Protein AF-A0A2S7KRP3-F1 (afdb_monomer)

Nearest PDB structures (foldseek):
  4gb5-assembly1_A  TM=9.497E-01  e=1.635E-05  Kribbella flavida DSM 17836
  3ef8-assembly1_A  TM=7.891E-01  e=7.573E-03  Novosphingobium aromaticivorans DSM 12444
  5kvb-assembly1_A  TM=8.158E-01  e=3.570E-02  Novosphingobium barchaimii LL02
  3f9s-assembly1_B  TM=6.047E-01  e=2.043E-01  Acidithiobacillus ferrooxidans ATCC 23270
  8rm1-assembly1_D  TM=2.943E-01  e=1.331E+00  Simian foamy virus

Sequence (100 aa):
MEPFTVRERIIEAVNKLFVYTDNRDWDLLQTEVFSPEVHLDMSSMTGAEPEDLTSGEICERWAQGFTEVDEVNHLAGNYLITLLSLDNAAVHCYATATHF

Radius of gyration: 14.39 Å; Cα contacts (8 Å, |Δi|>4): 120; chains: 1; bounding box: 36×31×36 Å

Organism: NCBI:txid930804

Mean predicted aligned error: 3.05 Å

Structure (mmCIF, N/CA/C/O backbone):
data_AF-A0A2S7KRP3-F1
#
_entry.id   AF-A0A2S7KRP3-F1
#
loop_
_atom_site.group_PDB
_atom_site.id
_atom_site.type_symbol
_atom_site.label_atom_id
_atom_site.label_alt_id
_atom_site.label_comp_id
_atom_site.label_asym_id
_atom_site.label_entity_id
_atom_site.label_seq_id
_atom_site.pdbx_PDB_ins_code
_atom_site.Cartn_x
_atom_site.Cartn_y
_atom_site.Cartn_z
_atom_site.occupancy
_atom_site.B_iso_or_equiv
_atom_site.auth_seq_id
_atom_site.auth_comp_id
_atom_site.auth_asym_id
_atom_site.auth_atom_id
_atom_site.pdbx_PDB_model_num
ATOM 1 N N . MET A 1 1 ? 4.925 -17.940 -20.994 1.00 60.19 1 MET A N 1
ATOM 2 C CA . MET A 1 1 ? 4.973 -16.469 -20.901 1.00 60.19 1 MET A CA 1
ATOM 3 C C . MET A 1 1 ? 4.489 -16.147 -19.505 1.00 60.19 1 MET A C 1
ATOM 5 O O . MET A 1 1 ? 3.430 -16.650 -19.152 1.00 60.19 1 MET A O 1
ATOM 9 N N . GLU A 1 2 ? 5.286 -15.461 -18.688 1.00 72.50 2 GLU A N 1
ATOM 10 C CA . GLU A 1 2 ? 4.787 -14.945 -17.405 1.00 72.50 2 GLU A CA 1
ATOM 11 C C . GLU A 1 2 ? 3.604 -14.008 -17.712 1.00 72.50 2 GLU A C 1
ATOM 13 O O . GLU A 1 2 ? 3.729 -13.199 -18.635 1.00 72.50 2 GLU A O 1
ATOM 18 N N . PRO A 1 3 ? 2.454 -14.140 -17.030 1.00 86.88 3 PRO A N 1
ATOM 19 C CA . PRO A 1 3 ? 1.230 -13.425 -17.398 1.00 86.88 3 PRO A CA 1
ATOM 20 C C . PRO A 1 3 ? 1.322 -11.905 -17.202 1.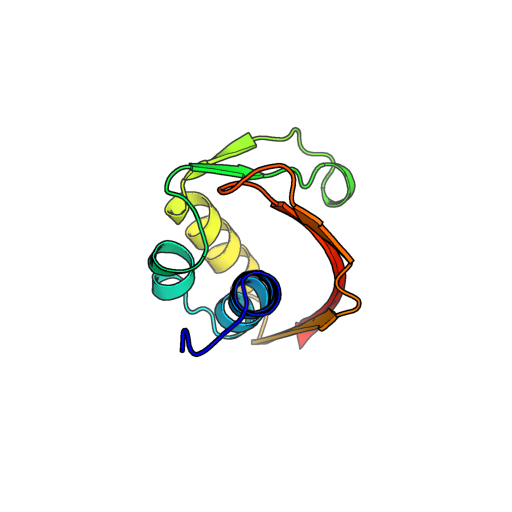00 86.88 3 PRO A C 1
ATOM 22 O O . PRO A 1 3 ? 0.525 -11.182 -17.789 1.00 86.88 3 PRO A O 1
ATOM 25 N N . PHE A 1 4 ? 2.302 -11.428 -16.427 1.00 93.69 4 PHE A N 1
ATOM 26 C CA . PHE A 1 4 ? 2.531 -10.014 -16.138 1.00 93.69 4 PHE A CA 1
ATOM 27 C C . PHE A 1 4 ? 4.025 -9.687 -16.133 1.00 93.69 4 PHE A C 1
ATOM 29 O O . PHE A 1 4 ? 4.863 -10.487 -15.712 1.00 93.69 4 PHE A O 1
ATOM 36 N N . THR A 1 5 ? 4.359 -8.475 -16.553 1.00 95.12 5 THR A N 1
ATOM 37 C CA . THR A 1 5 ? 5.686 -7.882 -16.392 1.00 95.12 5 THR A CA 1
ATOM 38 C C . THR A 1 5 ? 5.969 -7.547 -14.924 1.00 95.12 5 THR A C 1
ATOM 40 O O . THR A 1 5 ? 5.060 -7.369 -14.113 1.00 95.12 5 THR A O 1
ATOM 43 N N . VAL A 1 6 ? 7.249 -7.378 -14.574 1.00 94.62 6 VAL A N 1
ATOM 44 C CA . VAL A 1 6 ? 7.659 -6.908 -13.235 1.00 94.62 6 VAL A CA 1
ATOM 45 C C . VAL A 1 6 ? 6.984 -5.578 -12.883 1.00 94.62 6 VAL A C 1
ATOM 47 O O . VAL A 1 6 ? 6.506 -5.405 -11.766 1.00 94.62 6 VAL A O 1
ATOM 50 N N . ARG A 1 7 ? 6.882 -4.657 -13.850 1.00 95.50 7 ARG A N 1
ATOM 51 C CA . ARG A 1 7 ? 6.239 -3.354 -13.648 1.00 95.50 7 ARG A CA 1
ATOM 52 C C . ARG A 1 7 ? 4.758 -3.496 -13.296 1.00 95.50 7 ARG A C 1
ATOM 54 O O . ARG A 1 7 ? 4.299 -2.829 -12.379 1.00 95.50 7 ARG A O 1
ATOM 61 N N . GLU A 1 8 ? 4.024 -4.353 -14.003 1.00 96.75 8 GLU A N 1
ATOM 62 C CA . GLU A 1 8 ? 2.600 -4.600 -13.731 1.00 96.75 8 GLU A CA 1
ATOM 63 C C . GLU A 1 8 ? 2.392 -5.218 -12.350 1.00 96.75 8 GLU A C 1
ATOM 65 O O . GLU A 1 8 ? 1.513 -4.778 -11.620 1.00 96.75 8 GLU A O 1
ATOM 70 N N . ARG A 1 9 ? 3.253 -6.156 -11.942 1.00 96.44 9 ARG A N 1
ATOM 71 C CA . ARG A 1 9 ? 3.191 -6.764 -10.604 1.00 96.44 9 ARG A CA 1
ATOM 72 C C . ARG A 1 9 ? 3.454 -5.760 -9.477 1.00 96.44 9 ARG A C 1
ATOM 74 O O . ARG A 1 9 ? 2.818 -5.845 -8.435 1.00 96.44 9 ARG A O 1
ATOM 81 N N . ILE A 1 10 ? 4.368 -4.810 -9.683 1.00 97.44 10 ILE A N 1
ATOM 82 C CA . ILE A 1 10 ? 4.637 -3.733 -8.715 1.00 97.44 10 ILE A CA 1
ATOM 83 C C . ILE A 1 10 ? 3.433 -2.790 -8.609 1.00 97.44 10 ILE A C 1
ATOM 85 O O . ILE A 1 10 ? 3.025 -2.442 -7.505 1.00 97.44 10 ILE A O 1
ATOM 89 N N . ILE A 1 11 ? 2.844 -2.395 -9.744 1.00 97.94 11 ILE A N 1
ATOM 90 C CA . ILE A 1 11 ? 1.635 -1.554 -9.756 1.00 97.94 11 ILE A CA 1
ATOM 91 C C . ILE A 1 11 ? 0.481 -2.272 -9.058 1.00 97.94 11 ILE A C 1
ATOM 93 O O . ILE A 1 11 ? -0.221 -1.660 -8.261 1.00 97.94 11 ILE A O 1
ATOM 97 N N . GLU A 1 12 ? 0.317 -3.568 -9.316 1.00 97.81 12 GLU A N 1
ATOM 98 C CA . GLU A 1 12 ? -0.698 -4.393 -8.668 1.00 97.81 12 GLU A CA 1
ATOM 99 C C . GLU A 1 12 ? -0.528 -4.412 -7.145 1.00 97.81 12 GLU A C 1
ATOM 101 O O . GLU A 1 12 ? -1.507 -4.237 -6.430 1.00 97.81 12 GLU A O 1
ATOM 106 N N . ALA A 1 13 ? 0.700 -4.543 -6.631 1.00 97.81 13 ALA A N 1
ATOM 107 C CA . ALA A 1 13 ? 0.954 -4.505 -5.190 1.00 97.81 13 ALA A CA 1
ATOM 108 C C . ALA A 1 13 ? 0.535 -3.164 -4.554 1.00 97.81 13 ALA A C 1
ATOM 110 O O . ALA A 1 13 ? -0.094 -3.152 -3.498 1.00 97.81 13 ALA A O 1
ATOM 111 N N . VAL A 1 14 ? 0.818 -2.037 -5.219 1.00 98.38 14 VAL A N 1
ATOM 112 C CA . VAL A 1 14 ? 0.399 -0.708 -4.735 1.00 98.38 14 VAL A CA 1
ATOM 113 C C . VAL A 1 14 ? -1.114 -0.507 -4.865 1.00 98.38 14 VAL A C 1
ATOM 115 O O . VAL A 1 14 ? -1.731 0.054 -3.966 1.00 98.38 14 VAL A O 1
ATOM 118 N N . ASN A 1 15 ? -1.747 -1.001 -5.932 1.00 98.38 15 ASN A N 1
ATOM 119 C CA . ASN A 1 15 ? -3.207 -0.965 -6.054 1.00 98.38 15 ASN A CA 1
ATOM 120 C C . ASN A 1 15 ? -3.876 -1.787 -4.944 1.00 98.38 15 ASN A C 1
ATOM 122 O O . ASN A 1 15 ? -4.828 -1.315 -4.328 1.00 98.38 15 ASN A O 1
ATOM 126 N N . LYS A 1 16 ? -3.363 -2.991 -4.665 1.00 98.56 16 LYS A N 1
ATOM 127 C CA . LYS A 1 16 ? -3.852 -3.853 -3.584 1.00 98.56 16 LYS A CA 1
ATOM 128 C C . LYS A 1 16 ? -3.738 -3.182 -2.223 1.00 98.56 16 LYS A C 1
ATOM 130 O O . LYS A 1 16 ? -4.689 -3.268 -1.460 1.00 98.56 16 LYS A O 1
ATOM 135 N N . LEU A 1 17 ? -2.644 -2.464 -1.944 1.00 98.50 17 LEU A N 1
ATOM 136 C CA . LEU A 1 17 ? -2.510 -1.680 -0.711 1.00 98.50 17 LEU A CA 1
ATOM 137 C C . LEU A 1 17 ? -3.726 -0.767 -0.492 1.00 98.50 17 LEU A C 1
ATOM 139 O O . LEU A 1 17 ? -4.340 -0.802 0.570 1.00 98.50 17 LEU A O 1
ATOM 143 N N . PHE A 1 18 ? -4.098 0.016 -1.503 1.00 98.31 18 PHE A N 1
ATOM 144 C CA . PHE A 1 18 ? -5.216 0.951 -1.402 1.00 98.31 18 PHE A CA 1
ATOM 145 C C . PHE A 1 18 ? -6.576 0.244 -1.385 1.00 98.31 18 PHE A C 1
ATOM 147 O O . PHE A 1 18 ? -7.367 0.469 -0.474 1.00 98.31 18 PHE A O 1
ATOM 154 N N . VAL A 1 19 ? -6.825 -0.666 -2.331 1.00 98.31 19 VAL A N 1
ATOM 155 C CA . VAL A 1 19 ? -8.122 -1.353 -2.466 1.00 98.31 19 VAL A CA 1
ATOM 156 C C . VAL A 1 19 ? -8.427 -2.239 -1.259 1.00 98.31 19 VAL A C 1
ATOM 158 O O . VAL A 1 19 ? -9.551 -2.238 -0.765 1.00 98.31 19 VAL A O 1
ATOM 161 N N . TYR A 1 20 ? -7.443 -2.985 -0.752 1.00 98.62 20 TYR A N 1
ATOM 162 C CA . TYR A 1 20 ? -7.648 -3.819 0.431 1.00 98.62 20 TYR A CA 1
ATOM 163 C C . TYR A 1 20 ? -7.819 -2.968 1.696 1.00 98.62 20 TYR A C 1
ATOM 165 O O . TYR A 1 20 ? -8.569 -3.362 2.583 1.00 98.62 20 TYR A O 1
ATOM 173 N N . THR A 1 21 ? -7.195 -1.785 1.775 1.00 98.00 21 THR A N 1
ATOM 174 C CA . THR A 1 21 ? -7.454 -0.836 2.872 1.00 98.00 21 THR A CA 1
ATOM 175 C C . THR A 1 21 ? -8.890 -0.314 2.821 1.00 98.00 21 THR A C 1
ATOM 177 O O . THR A 1 21 ? -9.575 -0.343 3.842 1.00 98.00 21 THR A O 1
ATOM 180 N N . ASP A 1 22 ? -9.373 0.089 1.641 1.00 97.44 22 ASP A N 1
ATOM 181 C CA . ASP A 1 22 ? -10.749 0.570 1.434 1.00 97.44 22 ASP A CA 1
ATOM 182 C C . ASP A 1 22 ? -11.790 -0.481 1.842 1.00 97.44 22 ASP A C 1
ATOM 184 O O . ASP A 1 22 ? -12.749 -0.186 2.557 1.00 97.44 22 ASP A O 1
ATOM 188 N N . ASN A 1 23 ? -11.562 -1.734 1.440 1.00 97.31 23 ASN A N 1
ATOM 189 C CA . ASN A 1 23 ? -12.440 -2.861 1.749 1.00 97.31 23 ASN A CA 1
ATOM 190 C C . ASN A 1 23 ? -12.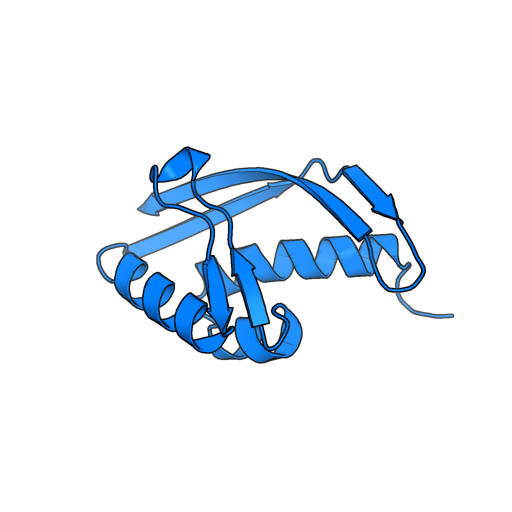262 -3.419 3.168 1.00 97.31 23 ASN A C 1
ATOM 192 O O . ASN A 1 23 ? -13.039 -4.280 3.581 1.00 97.31 23 ASN A O 1
ATOM 196 N N . ARG A 1 24 ? -11.259 -2.946 3.920 1.00 97.19 24 ARG A N 1
ATOM 197 C CA . ARG A 1 24 ? -10.880 -3.474 5.243 1.00 97.19 24 ARG A CA 1
ATOM 198 C C . ARG A 1 24 ? -10.464 -4.952 5.204 1.00 97.19 24 ARG A C 1
ATOM 200 O O . ARG A 1 24 ? -10.660 -5.691 6.170 1.00 97.19 24 ARG A O 1
ATOM 207 N N . ASP A 1 25 ? -9.851 -5.376 4.102 1.00 98.38 25 ASP A N 1
ATOM 208 C CA . ASP A 1 25 ? -9.326 -6.726 3.881 1.00 98.38 25 ASP A CA 1
ATOM 209 C C . ASP A 1 25 ? -7.957 -6.905 4.574 1.00 98.38 25 ASP A C 1
ATOM 211 O O . ASP A 1 25 ? -6.927 -7.164 3.943 1.00 98.38 25 ASP A O 1
ATOM 215 N N . TRP A 1 26 ? -7.927 -6.753 5.902 1.00 98.12 26 TRP A N 1
ATOM 216 C CA . TRP A 1 26 ? -6.698 -6.747 6.714 1.00 98.12 26 TRP A CA 1
ATOM 217 C C . TRP A 1 26 ? -5.859 -8.021 6.571 1.00 98.12 26 TRP A C 1
ATOM 219 O O . TRP A 1 26 ? -4.628 -7.966 6.585 1.00 98.12 26 TRP A O 1
ATOM 229 N N . ASP A 1 27 ? -6.510 -9.172 6.404 1.00 98.25 27 ASP A N 1
ATOM 230 C CA . ASP A 1 27 ? -5.824 -10.450 6.205 1.00 98.25 27 ASP A CA 1
ATOM 231 C C . ASP A 1 27 ? -5.106 -10.498 4.847 1.00 98.25 27 ASP A C 1
ATOM 233 O O . ASP A 1 27 ? -3.990 -11.016 4.743 1.00 98.25 27 ASP A O 1
ATOM 237 N N . LEU A 1 28 ? -5.701 -9.916 3.798 1.00 98.56 28 LEU A N 1
ATOM 238 C CA . LEU A 1 28 ? -5.086 -9.852 2.469 1.00 98.56 28 LEU A CA 1
ATOM 239 C C . LEU A 1 28 ? -3.937 -8.841 2.429 1.00 98.56 28 LEU A C 1
ATOM 241 O O . LEU A 1 28 ? -2.914 -9.108 1.800 1.00 98.56 28 LEU A O 1
ATOM 245 N N . LEU A 1 29 ? -4.045 -7.720 3.150 1.00 98.44 29 LEU A N 1
ATOM 246 C CA . LEU A 1 29 ? -2.928 -6.781 3.315 1.00 98.44 29 LEU A CA 1
ATOM 247 C C . LEU A 1 29 ? -1.703 -7.460 3.934 1.00 98.44 29 LEU A C 1
ATOM 249 O O . LEU A 1 29 ? -0.592 -7.316 3.425 1.00 98.44 29 LEU A O 1
ATOM 253 N N . GLN A 1 30 ? -1.903 -8.238 4.997 1.00 98.31 30 GLN A N 1
ATOM 254 C CA . GLN A 1 30 ? -0.809 -8.928 5.682 1.00 98.31 30 GLN A CA 1
ATOM 255 C C . GLN A 1 30 ? -0.187 -10.053 4.850 1.00 98.31 30 GLN A C 1
ATOM 257 O O . GLN A 1 30 ? 1.010 -10.300 4.964 1.00 98.31 30 GLN A O 1
ATOM 262 N N . THR A 1 31 ? -0.988 -10.759 4.049 1.00 98.00 31 THR A N 1
ATOM 263 C CA . THR A 1 31 ? -0.531 -11.958 3.326 1.00 98.00 31 THR A CA 1
ATOM 264 C C . THR A 1 31 ? -0.039 -11.678 1.909 1.00 98.00 31 THR A C 1
ATOM 266 O O . THR A 1 31 ? 0.799 -12.430 1.409 1.00 98.00 31 THR A O 1
ATOM 269 N N . GLU A 1 32 ? -0.522 -10.616 1.257 1.00 98.00 32 GLU A N 1
ATOM 270 C CA . GLU A 1 32 ? -0.208 -10.324 -0.147 1.00 98.00 32 GLU A CA 1
ATOM 271 C C . GLU A 1 32 ? 0.554 -9.015 -0.380 1.00 98.00 32 GLU A C 1
ATOM 273 O O . GLU A 1 32 ? 1.153 -8.865 -1.448 1.00 98.00 32 GLU A O 1
ATOM 278 N N . VAL A 1 33 ? 0.514 -8.064 0.560 1.00 98.31 33 VAL A N 1
ATOM 279 C CA . VAL A 1 33 ? 1.038 -6.704 0.342 1.00 98.31 33 VAL A CA 1
ATOM 280 C C . VAL A 1 33 ? 2.238 -6.412 1.232 1.00 98.31 33 VAL A C 1
ATOM 282 O O . VAL A 1 33 ? 3.308 -6.074 0.725 1.00 98.31 33 VAL A O 1
ATOM 285 N N . PHE A 1 34 ? 2.079 -6.534 2.547 1.00 98.25 34 PHE A N 1
ATOM 286 C CA . PHE A 1 34 ? 3.141 -6.198 3.486 1.00 98.25 34 PHE A CA 1
ATOM 287 C C . PHE A 1 34 ? 4.165 -7.321 3.643 1.00 98.25 34 PHE A C 1
ATOM 289 O O . PHE A 1 34 ? 3.842 -8.508 3.655 1.00 98.25 34 PHE A O 1
ATOM 296 N N . SER A 1 35 ? 5.421 -6.928 3.836 1.00 97.06 35 SER A N 1
ATOM 297 C CA . SER A 1 35 ? 6.416 -7.785 4.473 1.00 97.06 35 SER A CA 1
ATOM 298 C C . SER A 1 35 ? 6.072 -7.998 5.957 1.00 97.06 35 SER A C 1
ATOM 300 O O . SER A 1 35 ? 5.296 -7.228 6.525 1.00 97.06 35 SER A O 1
ATOM 302 N N . PRO A 1 36 ? 6.656 -9.014 6.625 1.00 96.50 36 PRO A N 1
ATOM 303 C CA . PRO A 1 36 ? 6.436 -9.234 8.058 1.00 96.50 36 PRO A CA 1
ATOM 304 C C . PRO A 1 36 ? 6.776 -8.021 8.935 1.00 96.50 36 PRO A C 1
ATOM 306 O O . PRO A 1 36 ? 6.143 -7.828 9.967 1.00 96.50 36 PRO A O 1
ATOM 309 N N . GLU A 1 37 ? 7.751 -7.218 8.506 1.00 97.94 37 GLU A N 1
ATOM 310 C CA . GLU A 1 37 ? 8.181 -5.964 9.126 1.00 97.94 37 GLU A CA 1
ATOM 311 C C . GLU A 1 37 ? 8.221 -4.868 8.054 1.00 97.94 37 GLU A C 1
ATOM 313 O O . GLU A 1 37 ? 8.661 -5.113 6.925 1.00 97.94 37 GLU A O 1
ATOM 318 N N . VAL A 1 38 ? 7.724 -3.681 8.390 1.00 98.12 38 VAL A N 1
ATOM 319 C CA . VAL A 1 38 ? 7.558 -2.538 7.493 1.00 98.12 38 VAL A CA 1
ATOM 320 C C . VAL A 1 38 ? 8.077 -1.288 8.189 1.00 98.12 38 VAL A C 1
ATOM 322 O O . VAL A 1 38 ? 7.606 -0.932 9.266 1.00 98.12 38 VAL A O 1
ATOM 325 N N . HIS A 1 39 ? 8.994 -0.592 7.523 1.00 98.19 39 HIS A N 1
ATOM 326 C CA . HIS A 1 39 ? 9.394 0.753 7.912 1.00 98.19 39 HIS A CA 1
ATOM 327 C C . HIS A 1 39 ? 8.333 1.756 7.447 1.00 98.19 39 HIS A C 1
ATOM 329 O O . HIS A 1 39 ? 8.201 2.008 6.244 1.00 98.19 39 HIS A O 1
ATOM 335 N N . LEU A 1 40 ? 7.558 2.302 8.382 1.00 97.44 40 LEU A N 1
ATOM 336 C CA . LEU A 1 40 ? 6.458 3.216 8.101 1.00 97.44 40 LEU A CA 1
ATOM 337 C C . LEU A 1 40 ? 6.833 4.647 8.505 1.00 97.44 40 LEU A C 1
ATOM 339 O O . LEU A 1 40 ? 6.918 4.980 9.685 1.00 97.44 40 LEU A O 1
ATOM 343 N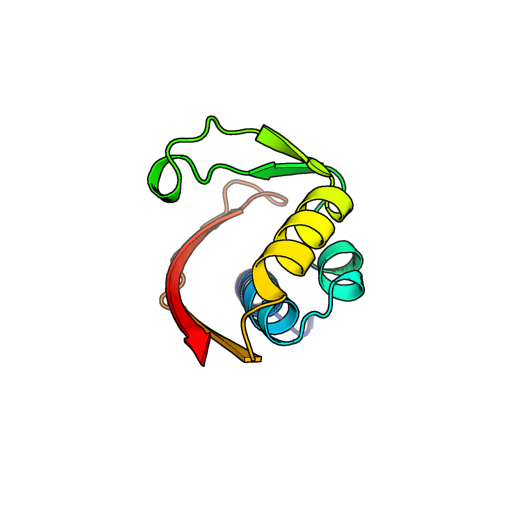 N . ASP A 1 41 ? 7.007 5.514 7.505 1.00 97.69 41 ASP A N 1
ATOM 344 C CA . ASP A 1 41 ? 7.248 6.946 7.696 1.00 97.69 41 ASP A CA 1
ATOM 345 C C . ASP A 1 41 ? 6.014 7.758 7.285 1.00 97.69 41 ASP A C 1
ATOM 347 O O . ASP A 1 41 ? 5.749 7.985 6.102 1.00 97.69 41 ASP A O 1
ATOM 351 N N . MET A 1 42 ? 5.264 8.218 8.288 1.00 94.75 42 MET A N 1
ATOM 352 C CA . MET A 1 42 ? 4.133 9.139 8.123 1.00 94.75 42 MET A CA 1
ATOM 353 C C . MET A 1 42 ? 4.435 10.523 8.720 1.00 94.75 42 MET A C 1
ATOM 355 O O . MET A 1 42 ? 3.514 11.310 8.956 1.00 94.75 42 MET A O 1
ATOM 359 N N . SER A 1 43 ? 5.713 10.845 8.958 1.00 96.69 43 SER A N 1
ATOM 360 C CA . SER A 1 43 ? 6.156 12.050 9.677 1.00 96.69 43 SER A CA 1
ATOM 361 C C . SER A 1 43 ? 5.656 13.346 9.043 1.00 96.69 43 SER A C 1
ATOM 363 O O . SER A 1 43 ? 5.217 14.259 9.739 1.00 96.69 43 SER A O 1
ATOM 365 N N . SER A 1 44 ? 5.624 13.411 7.710 1.00 94.12 44 SER A N 1
ATOM 366 C CA . SER A 1 44 ? 5.100 14.572 6.980 1.00 94.12 44 SER A CA 1
ATOM 367 C C . SER A 1 44 ? 3.599 14.814 7.189 1.00 94.12 44 SER A C 1
ATOM 369 O O . SER A 1 44 ? 3.141 15.948 7.047 1.00 94.12 44 SER A O 1
ATOM 371 N N . MET A 1 45 ? 2.838 13.771 7.533 1.00 91.38 45 MET A N 1
ATOM 372 C CA . MET A 1 45 ? 1.389 13.831 7.728 1.00 91.38 45 MET A CA 1
ATOM 373 C C . MET A 1 45 ? 1.014 14.031 9.199 1.00 91.38 45 MET A C 1
ATOM 375 O O . MET A 1 45 ? 0.105 14.801 9.498 1.00 91.38 45 MET A O 1
ATOM 379 N N . THR A 1 46 ? 1.689 13.332 10.116 1.00 92.94 46 THR A N 1
ATOM 380 C CA . THR A 1 46 ? 1.306 13.269 11.538 1.00 92.94 46 THR A CA 1
ATOM 381 C C . THR A 1 46 ? 2.284 13.985 12.469 1.00 92.94 46 THR A C 1
ATOM 383 O O . THR A 1 46 ? 1.932 14.279 13.609 1.00 92.94 46 THR A O 1
ATOM 386 N N . GLY A 1 47 ? 3.509 14.259 12.010 1.00 94.44 47 GLY A N 1
ATOM 387 C CA . GLY A 1 47 ? 4.616 14.748 12.835 1.00 94.44 47 GLY A CA 1
ATOM 388 C C . GLY A 1 47 ? 5.267 13.685 13.727 1.00 94.44 47 GLY A C 1
ATOM 389 O O . GLY A 1 47 ? 6.152 14.032 14.505 1.00 94.44 47 GLY A O 1
ATOM 390 N N . ALA A 1 48 ? 4.835 12.422 13.652 1.00 93.62 48 ALA A N 1
ATOM 391 C CA . ALA A 1 48 ? 5.453 11.318 14.385 1.00 93.62 48 ALA A CA 1
ATOM 392 C C . ALA A 1 48 ? 6.788 10.898 13.749 1.00 93.62 48 ALA A C 1
ATOM 394 O O . ALA A 1 48 ? 6.976 11.045 12.543 1.00 93.62 48 ALA A O 1
ATOM 395 N N . GLU A 1 49 ? 7.700 10.353 14.552 1.00 96.94 49 GLU A N 1
ATOM 396 C CA . GLU A 1 49 ? 8.931 9.749 14.031 1.00 96.94 49 GLU A CA 1
ATOM 397 C C . GLU A 1 49 ? 8.615 8.465 13.239 1.00 96.94 49 GLU A C 1
ATOM 399 O O . GLU A 1 49 ? 7.654 7.769 13.586 1.00 96.94 49 GLU A O 1
ATOM 404 N N . PRO A 1 50 ? 9.410 8.126 12.206 1.00 97.56 50 PRO A N 1
ATOM 405 C CA . PRO A 1 50 ? 9.298 6.846 11.514 1.00 97.56 50 PRO A CA 1
ATOM 406 C C . PRO A 1 50 ? 9.470 5.665 12.473 1.00 97.56 50 PRO A C 1
ATOM 408 O O . PRO A 1 50 ? 10.270 5.719 13.410 1.00 97.56 50 PRO A O 1
ATOM 411 N N . GLU A 1 51 ? 8.753 4.579 12.213 1.00 97.56 51 GLU A N 1
ATOM 412 C CA . GLU A 1 51 ? 8.739 3.391 13.067 1.00 97.56 51 GLU A CA 1
ATOM 413 C C . GLU A 1 51 ? 8.775 2.107 12.231 1.00 97.56 51 GLU A C 1
ATOM 415 O O . GLU A 1 51 ? 8.221 2.047 11.134 1.00 97.56 51 GLU A O 1
ATOM 420 N N . ASP A 1 52 ? 9.425 1.072 12.764 1.00 98.31 52 ASP A N 1
ATOM 421 C CA . ASP A 1 52 ? 9.363 -0.280 12.212 1.00 98.31 52 ASP A CA 1
ATOM 422 C C . ASP A 1 52 ? 8.222 -1.032 12.903 1.00 98.31 52 ASP A C 1
ATOM 424 O O . ASP A 1 52 ? 8.199 -1.158 14.130 1.00 98.31 52 ASP A O 1
ATOM 428 N N . LEU A 1 53 ? 7.253 -1.492 12.114 1.00 98.19 53 LEU A N 1
ATOM 429 C CA . LEU A 1 53 ? 6.049 -2.166 12.593 1.00 98.19 53 LEU A CA 1
ATOM 430 C C . LEU A 1 53 ? 5.853 -3.502 11.898 1.00 98.19 53 LEU A C 1
ATOM 432 O O . LEU A 1 53 ? 6.196 -3.682 10.729 1.00 98.19 53 LEU A O 1
ATOM 436 N N . THR A 1 54 ? 5.201 -4.425 12.591 1.00 98.56 54 THR A N 1
ATOM 437 C CA . THR A 1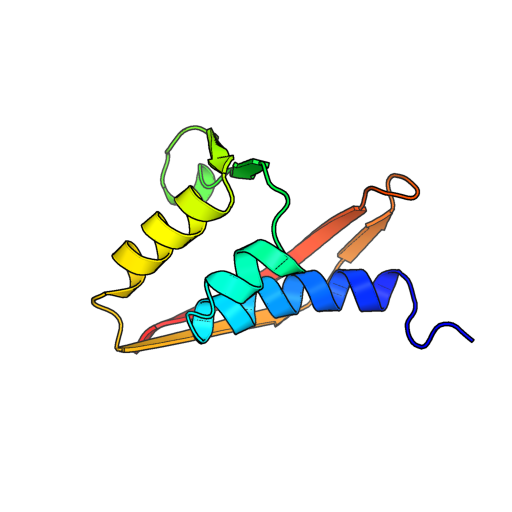 54 ? 4.661 -5.617 11.946 1.00 98.56 54 THR A CA 1
ATOM 438 C C . THR A 1 54 ? 3.456 -5.272 11.073 1.00 98.56 54 THR A C 1
ATOM 440 O O . THR A 1 54 ? 2.719 -4.313 11.327 1.00 98.56 54 THR A O 1
ATOM 443 N N . SER A 1 55 ? 3.200 -6.095 10.055 1.00 98.00 55 SER A N 1
ATOM 444 C CA . SER A 1 55 ? 2.007 -5.945 9.211 1.00 98.00 55 SER A CA 1
ATOM 445 C C . SER A 1 55 ? 0.699 -5.998 10.017 1.00 98.00 55 SER A C 1
ATOM 447 O O . SER A 1 55 ? -0.246 -5.272 9.703 1.00 98.00 55 SER A O 1
ATOM 449 N N . GLY A 1 56 ? 0.664 -6.803 11.086 1.00 98.31 56 GLY A N 1
ATOM 450 C CA . GLY A 1 56 ? -0.458 -6.885 12.022 1.00 98.31 56 GLY A CA 1
ATOM 451 C C . GLY A 1 56 ? -0.683 -5.584 12.794 1.00 98.31 56 GLY A C 1
ATOM 452 O O . GLY A 1 56 ? -1.802 -5.080 12.811 1.00 98.31 56 GLY A O 1
ATOM 453 N N . GLU A 1 57 ? 0.373 -4.985 13.354 1.00 98.50 57 GLU A N 1
ATOM 454 C CA . GLU A 1 57 ? 0.271 -3.704 14.071 1.00 98.50 57 GLU A CA 1
ATOM 455 C C . GLU A 1 57 ? -0.237 -2.575 13.168 1.00 98.50 57 GLU A C 1
ATOM 457 O O . GLU A 1 57 ? -1.063 -1.769 13.598 1.00 98.50 57 GLU A O 1
ATOM 462 N N . ILE A 1 58 ? 0.214 -2.527 11.909 1.00 98.19 58 ILE A N 1
ATOM 463 C CA . ILE A 1 58 ? -0.286 -1.558 10.924 1.00 98.19 58 ILE A CA 1
ATOM 464 C C . ILE A 1 58 ? -1.787 -1.761 10.701 1.00 98.19 58 ILE A C 1
ATOM 466 O O . ILE A 1 58 ? -2.562 -0.810 10.822 1.00 98.19 58 ILE A O 1
ATOM 470 N N . CYS A 1 59 ? -2.207 -2.998 10.422 1.00 98.31 59 CYS A N 1
ATOM 471 C CA . CYS A 1 59 ? -3.609 -3.307 10.151 1.00 98.31 59 CYS A CA 1
ATOM 472 C C . CYS A 1 59 ? -4.512 -3.032 11.360 1.00 98.31 59 CYS A C 1
ATOM 474 O O . CYS A 1 59 ? -5.598 -2.488 11.189 1.00 98.31 59 CYS A O 1
ATOM 476 N N . GLU A 1 60 ? -4.071 -3.338 12.581 1.00 98.38 60 GLU A N 1
ATOM 477 C CA . GLU A 1 60 ? -4.821 -3.035 13.805 1.00 98.38 60 GLU A CA 1
ATOM 478 C C . GLU A 1 60 ? -5.002 -1.527 14.011 1.00 98.38 60 GLU A C 1
ATOM 480 O O . GLU A 1 60 ? -6.113 -1.070 14.296 1.00 98.38 60 GLU A O 1
ATOM 485 N N . ARG A 1 61 ? -3.933 -0.737 13.835 1.00 96.75 61 ARG A N 1
ATOM 486 C CA . ARG A 1 61 ? -3.989 0.730 13.955 1.00 96.75 61 ARG A CA 1
ATOM 487 C C . ARG A 1 61 ? -4.919 1.337 12.909 1.00 96.75 61 ARG A C 1
ATOM 489 O O . ARG A 1 61 ? -5.730 2.202 13.236 1.00 96.75 61 ARG A O 1
ATOM 496 N N . TRP A 1 62 ? -4.828 0.880 11.662 1.00 96.12 62 TRP A N 1
ATOM 497 C CA . TRP A 1 62 ? -5.699 1.351 10.586 1.00 96.12 62 TRP A CA 1
ATOM 498 C C . TRP A 1 62 ? -7.152 0.942 10.816 1.00 96.12 62 TRP A C 1
ATOM 500 O O . TRP A 1 62 ? -8.033 1.794 10.736 1.00 96.12 62 TRP A O 1
ATOM 510 N N . ALA A 1 63 ? -7.414 -0.305 11.212 1.00 96.88 63 ALA A N 1
ATOM 511 C CA . ALA A 1 63 ? -8.757 -0.769 11.550 1.00 96.88 63 ALA A CA 1
ATOM 512 C C . ALA A 1 63 ? -9.407 0.089 12.646 1.00 96.88 63 ALA A C 1
ATOM 514 O O . ALA A 1 63 ? -10.582 0.433 12.530 1.00 96.88 63 ALA A O 1
ATOM 515 N N . GLN A 1 64 ? -8.643 0.478 13.675 1.00 96.62 64 GLN A N 1
ATOM 516 C CA . GLN A 1 64 ? -9.103 1.412 14.708 1.00 96.62 64 GLN A CA 1
ATOM 517 C C . GLN A 1 64 ? -9.397 2.803 14.130 1.00 96.62 64 GLN A C 1
ATOM 519 O O . GLN A 1 64 ? -10.458 3.363 14.406 1.00 96.62 64 GLN A O 1
ATOM 524 N N . GLY A 1 65 ? -8.502 3.341 13.297 1.00 92.69 65 GLY A N 1
ATOM 525 C CA . GLY A 1 65 ? -8.675 4.646 12.649 1.00 92.69 65 GLY A CA 1
ATOM 526 C C . GLY A 1 65 ? -9.898 4.737 11.727 1.00 92.69 65 GLY A C 1
ATOM 527 O O . GLY A 1 65 ? -10.492 5.804 11.611 1.00 92.69 65 GLY A O 1
ATOM 528 N N . PHE A 1 66 ? -10.317 3.622 11.122 1.00 93.88 66 PHE A N 1
ATOM 529 C CA . PHE A 1 66 ? -11.486 3.558 10.236 1.00 93.88 66 PHE A CA 1
ATOM 530 C C . PHE A 1 66 ? -12.813 3.244 10.947 1.00 93.88 66 PHE A C 1
ATOM 532 O O . PHE A 1 66 ? -13.836 3.085 10.282 1.00 93.88 66 PHE A O 1
ATOM 539 N N . THR A 1 67 ? -12.838 3.142 12.280 1.00 93.06 67 THR A N 1
ATOM 540 C CA . THR A 1 67 ? -14.070 2.798 13.023 1.00 93.06 67 THR A CA 1
ATOM 541 C C . THR A 1 67 ? -15.189 3.828 12.879 1.00 93.06 67 THR A C 1
ATOM 543 O O . THR A 1 67 ? -16.354 3.439 12.877 1.00 93.06 67 THR A O 1
ATOM 546 N N . GLU A 1 68 ? -14.848 5.110 12.740 1.00 91.56 68 GLU A N 1
ATOM 547 C CA . GLU A 1 68 ? -15.809 6.218 12.628 1.00 91.56 68 GLU A CA 1
ATOM 548 C C . GLU A 1 68 ? -16.074 6.659 11.180 1.00 91.56 68 GLU A C 1
ATOM 550 O O . GLU A 1 68 ? -16.799 7.626 10.961 1.00 91.56 68 GLU A O 1
ATOM 555 N N . VAL A 1 69 ? -15.478 5.980 10.196 1.00 91.50 69 VAL A N 1
ATOM 556 C CA . VAL A 1 69 ? -15.661 6.283 8.771 1.00 91.50 69 VAL A CA 1
ATOM 557 C C . VAL A 1 69 ? -16.597 5.244 8.170 1.00 91.50 69 VAL A C 1
ATOM 559 O O . VAL A 1 69 ? -16.377 4.048 8.381 1.00 91.50 69 VAL A O 1
ATOM 562 N N . ASP A 1 70 ? -17.613 5.665 7.415 1.00 91.81 70 ASP A N 1
ATOM 563 C CA . ASP A 1 70 ? -18.544 4.722 6.787 1.00 91.81 70 ASP A CA 1
ATOM 564 C C . ASP A 1 70 ? -17.865 4.042 5.593 1.00 91.81 70 ASP A C 1
ATOM 566 O O . ASP A 1 70 ? -17.734 2.815 5.546 1.00 91.81 70 ASP A O 1
ATOM 570 N N . GLU A 1 71 ? -17.339 4.846 4.669 1.00 93.31 71 GLU A N 1
ATOM 571 C CA . GLU A 1 71 ? -16.638 4.377 3.475 1.00 93.31 71 GLU A CA 1
ATOM 572 C C . GLU A 1 71 ? -15.396 5.223 3.184 1.00 93.31 71 GLU A C 1
ATOM 574 O O . GLU A 1 71 ? -15.357 6.434 3.416 1.00 93.31 71 GLU A O 1
ATOM 579 N N . VAL A 1 72 ? -14.370 4.570 2.642 1.00 95.38 72 VAL A N 1
ATOM 580 C CA . VAL A 1 72 ? -13.110 5.184 2.218 1.00 95.38 72 VAL A CA 1
ATOM 581 C C . VAL A 1 72 ? -12.883 4.799 0.767 1.00 95.38 72 VAL A C 1
ATOM 583 O O . VAL A 1 72 ? -13.131 3.660 0.376 1.00 95.38 72 VAL A O 1
ATOM 586 N N . ASN A 1 73 ? -12.414 5.747 -0.038 1.00 96.75 73 ASN A N 1
ATOM 587 C CA . ASN A 1 73 ? -11.976 5.462 -1.393 1.00 96.75 73 ASN A CA 1
ATOM 588 C C . ASN A 1 73 ? -10.628 6.115 -1.678 1.00 96.75 73 ASN A C 1
ATOM 590 O O . ASN A 1 73 ? -10.526 7.345 -1.755 1.00 96.75 73 ASN A O 1
ATOM 594 N N . HIS A 1 74 ? -9.613 5.281 -1.875 1.00 97.69 74 HIS A N 1
ATOM 595 C CA . HIS A 1 74 ? -8.303 5.695 -2.339 1.00 97.69 74 HIS A CA 1
ATOM 596 C C . HIS A 1 74 ? -8.216 5.588 -3.866 1.00 97.69 74 HIS A C 1
ATOM 598 O O . HIS A 1 74 ? -8.291 4.511 -4.456 1.00 97.69 74 HIS A O 1
ATOM 604 N N . LEU A 1 75 ? -7.975 6.721 -4.525 1.00 97.25 75 LEU A N 1
ATOM 605 C CA . LEU A 1 75 ? -7.637 6.772 -5.945 1.00 97.25 75 LEU A CA 1
ATOM 606 C C . LEU A 1 75 ? -6.140 7.003 -6.101 1.00 97.25 75 LEU A C 1
ATOM 608 O O . LEU A 1 75 ? -5.655 8.112 -5.868 1.00 97.25 75 LEU A O 1
ATOM 612 N N . ALA A 1 76 ? -5.423 5.959 -6.517 1.00 96.94 76 ALA A N 1
ATOM 613 C CA . ALA A 1 76 ? -3.988 5.995 -6.767 1.00 96.94 76 ALA A CA 1
ATOM 614 C C . ALA A 1 76 ? -3.653 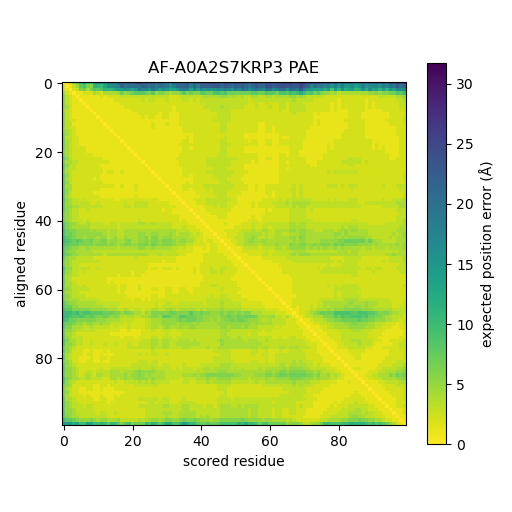5.885 -8.262 1.00 96.94 76 ALA A C 1
ATOM 616 O O . ALA A 1 76 ? -4.321 5.194 -9.033 1.00 96.94 76 ALA A O 1
ATOM 617 N N . GLY A 1 77 ? -2.606 6.588 -8.693 1.00 96.81 77 GLY A N 1
ATOM 618 C CA . GLY A 1 77 ? -2.186 6.617 -10.090 1.00 96.81 77 GLY A CA 1
ATOM 619 C C . GLY A 1 77 ? -0.847 7.315 -10.314 1.00 96.81 77 GLY A C 1
ATOM 620 O O . GLY A 1 77 ? -0.148 7.691 -9.376 1.00 96.81 77 GLY A O 1
ATOM 621 N N . ASN A 1 78 ? -0.498 7.526 -11.588 1.00 97.69 78 ASN A N 1
ATOM 622 C CA . ASN A 1 78 ? 0.745 8.199 -12.003 1.00 97.69 78 ASN A CA 1
ATOM 623 C C . ASN A 1 78 ? 2.020 7.522 -11.457 1.00 97.69 78 ASN A C 1
ATOM 625 O O . ASN A 1 78 ? 2.924 8.178 -10.947 1.00 97.69 78 ASN A O 1
ATOM 629 N N . TYR A 1 79 ? 2.088 6.195 -11.582 1.00 98.31 79 TYR A N 1
ATOM 630 C CA . TYR A 1 79 ? 3.195 5.385 -11.075 1.00 98.31 79 TYR A CA 1
ATOM 631 C C . TYR A 1 79 ? 4.522 5.651 -11.802 1.00 98.31 79 TYR A C 1
ATOM 633 O O . TYR A 1 79 ? 4.696 5.281 -12.972 1.00 98.31 79 TYR A O 1
ATOM 641 N N . LEU A 1 80 ? 5.489 6.204 -11.073 1.00 98.44 80 LEU A N 1
ATOM 642 C CA . LEU A 1 80 ? 6.898 6.247 -11.451 1.00 98.44 80 LEU A CA 1
ATOM 643 C C . LEU A 1 80 ? 7.631 5.148 -10.684 1.00 98.44 80 LEU A C 1
ATOM 645 O O . LEU A 1 80 ? 7.625 5.131 -9.457 1.00 98.44 80 LEU A O 1
ATOM 649 N N . ILE A 1 81 ? 8.226 4.209 -11.419 1.00 98.38 81 ILE A N 1
ATOM 650 C CA . ILE A 1 81 ? 8.846 3.010 -10.850 1.00 98.38 81 ILE A CA 1
ATOM 651 C C . ILE A 1 81 ? 10.317 2.997 -11.231 1.00 98.38 81 ILE A C 1
ATOM 653 O O . ILE A 1 81 ? 10.650 3.015 -12.418 1.00 98.38 81 ILE A O 1
ATOM 657 N N . THR A 1 82 ? 11.172 2.905 -10.218 1.00 98.38 82 THR A N 1
ATOM 658 C CA . THR A 1 82 ? 12.617 2.741 -10.364 1.00 98.38 82 THR A CA 1
ATOM 659 C C . THR A 1 82 ? 13.007 1.393 -9.777 1.00 98.38 82 THR A C 1
ATOM 661 O O . THR A 1 82 ? 12.884 1.183 -8.573 1.00 98.38 82 THR A O 1
ATOM 664 N N . LEU A 1 83 ? 13.484 0.474 -10.619 1.00 97.75 83 LEU A N 1
ATOM 665 C CA . LEU A 1 83 ? 14.057 -0.790 -10.154 1.00 97.75 83 LEU A CA 1
ATOM 666 C C . LEU A 1 83 ? 15.458 -0.513 -9.601 1.00 97.75 83 LEU A C 1
ATOM 668 O O . LEU A 1 83 ? 16.323 -0.034 -10.334 1.00 97.75 83 LEU A O 1
ATOM 672 N N . LEU A 1 84 ? 15.663 -0.786 -8.315 1.00 96.94 84 LEU A N 1
ATOM 673 C CA . LEU A 1 84 ? 16.945 -0.596 -7.630 1.00 96.94 84 LEU A CA 1
ATOM 674 C C . LEU A 1 84 ? 17.785 -1.883 -7.672 1.00 96.94 84 LEU A C 1
ATOM 676 O O . LEU A 1 84 ? 19.012 -1.823 -7.749 1.00 96.94 84 LEU A O 1
ATOM 680 N N . SER A 1 85 ? 17.122 -3.041 -7.685 1.00 95.38 85 SER A N 1
ATOM 681 C CA . SER A 1 85 ? 17.710 -4.379 -7.816 1.00 95.38 85 SER A CA 1
ATOM 682 C C . SER A 1 85 ? 16.672 -5.368 -8.381 1.00 95.38 85 SER A C 1
ATOM 684 O O . SER A 1 85 ? 15.635 -4.966 -8.909 1.00 95.38 85 SER A O 1
ATOM 686 N N . LEU A 1 86 ? 16.953 -6.676 -8.300 1.00 92.06 86 LEU A N 1
ATOM 687 C CA . LEU A 1 86 ? 16.003 -7.732 -8.681 1.00 92.06 86 LEU A CA 1
ATOM 688 C C . LEU A 1 86 ? 14.830 -7.875 -7.697 1.00 92.06 86 LEU A C 1
ATOM 690 O O . LEU A 1 86 ? 13.765 -8.345 -8.088 1.00 92.06 86 LEU A O 1
ATOM 694 N N . ASP A 1 87 ? 15.040 -7.492 -6.442 1.00 94.00 87 ASP A N 1
ATOM 695 C CA . ASP A 1 87 ? 14.125 -7.660 -5.311 1.00 94.00 87 ASP A CA 1
ATOM 696 C C . ASP A 1 87 ? 13.675 -6.329 -4.691 1.00 94.00 87 ASP A C 1
ATOM 698 O O . ASP A 1 87 ? 12.845 -6.326 -3.786 1.00 94.00 87 ASP A O 1
ATOM 702 N N . ASN A 1 88 ? 14.183 -5.196 -5.183 1.00 96.69 88 ASN A N 1
ATOM 703 C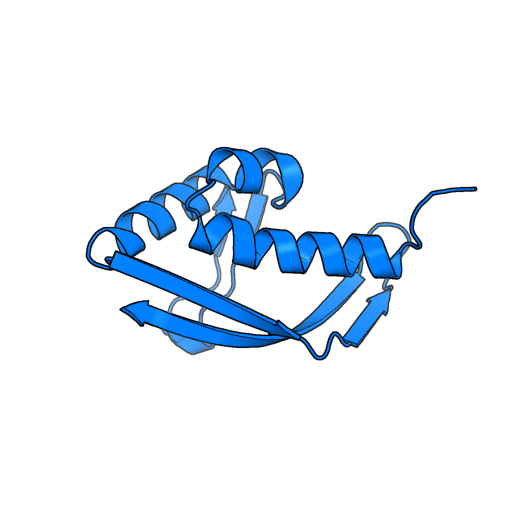 CA . ASN A 1 88 ? 13.874 -3.880 -4.648 1.00 96.69 88 ASN A CA 1
ATOM 704 C C .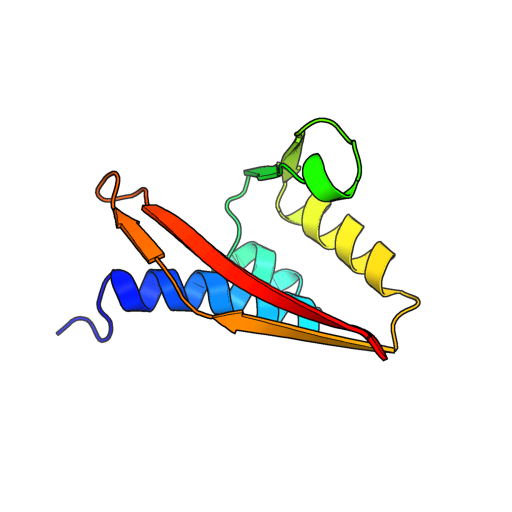 ASN A 1 88 ? 13.492 -2.890 -5.754 1.00 96.69 88 ASN A C 1
ATOM 706 O O . ASN A 1 88 ? 14.172 -2.751 -6.778 1.00 96.69 88 ASN A O 1
ATOM 710 N N . ALA A 1 89 ? 12.402 -2.167 -5.518 1.00 97.94 89 ALA A N 1
ATOM 711 C CA . ALA A 1 89 ? 11.941 -1.087 -6.365 1.00 97.94 89 ALA A CA 1
ATOM 712 C C . ALA A 1 89 ? 11.434 0.072 -5.506 1.00 97.94 89 ALA A C 1
ATOM 714 O O . ALA A 1 89 ? 10.763 -0.136 -4.499 1.00 97.94 89 ALA A O 1
ATOM 715 N N . ALA A 1 90 ? 11.704 1.292 -5.957 1.00 98.31 90 ALA A N 1
ATOM 716 C CA . ALA A 1 90 ? 11.070 2.491 -5.434 1.00 98.31 90 ALA A CA 1
ATOM 717 C C . ALA A 1 90 ? 9.869 2.850 -6.315 1.00 98.31 90 ALA A C 1
ATOM 719 O O . ALA A 1 90 ? 9.987 2.901 -7.546 1.00 98.31 90 ALA A O 1
ATOM 720 N N . VAL A 1 91 ? 8.726 3.120 -5.685 1.00 98.50 91 VAL A N 1
ATOM 721 C CA . VAL A 1 91 ? 7.502 3.546 -6.369 1.00 98.50 91 VAL A CA 1
ATOM 722 C C . VAL A 1 91 ? 7.087 4.909 -5.845 1.00 98.50 91 VAL A C 1
ATOM 724 O O . VAL A 1 91 ? 6.910 5.096 -4.647 1.00 98.50 91 VAL A O 1
ATOM 727 N N . HIS A 1 92 ? 6.900 5.853 -6.758 1.00 98.31 92 HIS A N 1
ATOM 728 C CA . HIS A 1 92 ? 6.199 7.097 -6.486 1.00 98.31 92 HIS A CA 1
ATOM 729 C C . HIS A 1 92 ? 4.843 7.057 -7.186 1.00 98.31 92 HIS A C 1
ATOM 731 O O . HIS A 1 92 ? 4.754 6.669 -8.353 1.00 98.31 92 HIS A O 1
ATOM 737 N N . CYS A 1 93 ? 3.793 7.464 -6.484 1.00 98.06 93 CYS A N 1
ATOM 738 C CA . CYS A 1 93 ? 2.456 7.611 -7.037 1.00 98.06 93 CYS A CA 1
ATOM 739 C C . CYS A 1 93 ? 1.773 8.830 -6.421 1.00 98.06 93 CYS A C 1
ATOM 741 O O . CYS A 1 93 ? 2.165 9.305 -5.353 1.00 98.06 93 CYS A O 1
ATOM 743 N N . TYR A 1 94 ? 0.742 9.320 -7.098 1.00 97.94 94 TYR A N 1
ATOM 744 C CA . TYR A 1 94 ? -0.213 10.232 -6.489 1.00 97.94 94 TYR A CA 1
ATOM 745 C C . TYR A 1 94 ? -1.398 9.427 -5.988 1.00 97.94 94 TYR A C 1
ATOM 747 O O . TYR A 1 94 ? -1.916 8.587 -6.724 1.00 97.94 94 TYR A O 1
ATOM 755 N N . ALA A 1 95 ? -1.829 9.719 -4.765 1.00 96.06 95 ALA A N 1
ATOM 756 C CA . ALA A 1 95 ? -3.016 9.139 -4.167 1.00 96.06 95 ALA A CA 1
ATOM 757 C C . ALA A 1 95 ? -3.897 10.238 -3.568 1.00 96.06 95 ALA A C 1
ATOM 759 O O . ALA A 1 95 ? -3.411 11.278 -3.118 1.00 96.06 95 ALA A O 1
ATOM 760 N N . THR A 1 96 ? -5.205 10.024 -3.580 1.00 96.75 96 THR A N 1
ATOM 761 C CA . THR A 1 96 ? -6.179 10.853 -2.864 1.00 96.75 96 THR A CA 1
ATOM 762 C C . THR A 1 96 ? -7.154 9.932 -2.158 1.00 96.75 96 THR A C 1
ATOM 764 O O . THR A 1 96 ? -7.625 8.978 -2.770 1.00 96.75 96 THR A O 1
ATOM 767 N N . ALA A 1 97 ? -7.446 10.225 -0.894 1.00 95.56 97 ALA A N 1
ATOM 768 C CA . ALA A 1 97 ? -8.458 9.532 -0.110 1.00 95.56 97 ALA A CA 1
ATOM 769 C C . ALA A 1 97 ? -9.706 10.415 0.006 1.00 95.56 97 ALA A C 1
ATOM 771 O O . ALA A 1 97 ? -9.598 11.606 0.306 1.00 95.56 97 ALA A O 1
ATOM 772 N N . THR A 1 98 ? -10.878 9.834 -0.233 1.00 95.88 98 THR A N 1
ATOM 773 C CA . THR A 1 98 ? -12.178 10.447 0.077 1.00 95.88 98 THR A CA 1
ATOM 774 C C . THR A 1 98 ? -12.866 9.610 1.148 1.00 95.88 98 THR A C 1
ATOM 776 O O . THR A 1 98 ? -12.856 8.386 1.052 1.00 95.88 98 THR A O 1
ATOM 779 N N . HIS A 1 99 ? -13.446 10.266 2.152 1.00 92.44 99 HIS A N 1
ATOM 780 C CA . HIS A 1 99 ? -14.188 9.633 3.245 1.00 92.44 99 HIS A CA 1
ATOM 781 C C . HIS A 1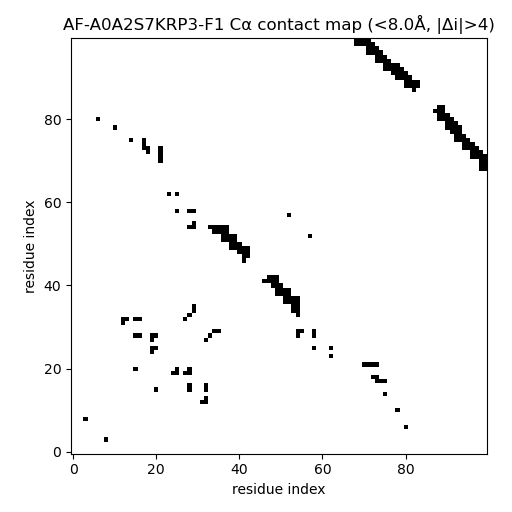 99 ? -15.655 10.074 3.187 1.00 92.44 99 HIS A C 1
ATOM 783 O O . HIS A 1 99 ? -15.914 11.233 2.840 1.00 92.44 99 HIS A O 1
ATOM 789 N N . PHE A 1 100 ? -16.575 9.172 3.527 1.00 83.31 100 PHE A N 1
ATOM 790 C CA . PHE A 1 100 ? -18.017 9.428 3.611 1.00 83.31 100 PHE A CA 1
ATOM 791 C C . PHE A 1 100 ? -18.526 9.304 5.044 1.00 83.31 100 PHE A C 1
ATOM 793 O O . PHE A 1 100 ? -18.007 8.425 5.775 1.00 83.31 100 PHE A O 1
#

Solvent-accessible surface area (backbone atoms only — not comparable to full-atom values): 6020 Å² total; per-residue (Å²): 127,78,96,63,54,74,69,55,55,53,51,49,41,57,49,46,52,40,53,30,57,45,72,63,37,53,69,54,39,44,75,73,56,43,52,75,62,41,82,48,73,53,33,94,80,72,70,46,79,65,45,79,38,40,34,64,58,53,42,52,54,49,55,60,70,46,69,89,46,78,46,52,47,59,54,71,42,80,76,47,76,45,76,77,55,99,89,42,67,52,77,48,63,52,72,49,79,47,78,86

Foldseek 3Di:
DPPDDPVVLVVVLVVCCQVCLQVLVLVCCQVPHDDQWDFDDPCVPPVDHIDIDGSVVVSVVSVVVCPPFPTKHKDKDDWDWDDPDPPDIDIDIDIDMDTD

InterPro domains:
  IPR032710 NTF2-like domain superfamily [SSF54427] (7-100)
  IPR037401 SnoaL-like domain [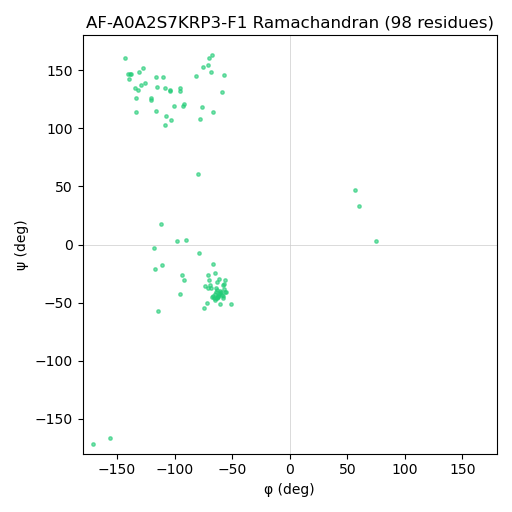PF13577] (6-100)

Secondary structure (DSSP, 8-state):
--SS-HHHHHHHHHHHHHHHHHHT-HHHIIIII--SEEEE--HHHH-PPPEEEEHHHHHHHHHHHTTT-S-EEEEEEEEEEEE-SSS-EEEEEEEEEEE-

pLDDT: mean 95.9, std 5.01, range [60.19, 98.62]